Protein AF-A0A0D6E0S1-F1 (afdb_monomer)

Foldseek 3Di:
DDFDKDDDDDPPPDPDDDDDDDDDDPPPPVCPVPDPRDIDTPDDDDPVVQCVPCVHPSVVVVVVVVVVVVVPPPPPVPDPDD

Solvent-accessible surface area (backbone atoms only — not comparable to full-atom values): 5760 Å² total; per-residue (Å²): 119,48,75,41,75,43,76,53,81,76,86,74,86,72,89,73,92,76,81,88,80,96,73,92,72,90,68,86,64,84,75,73,67,86,60,96,72,48,65,44,79,78,46,75,37,44,72,69,65,39,56,67,38,76,89,34,69,66,30,50,54,53,58,62,49,58,69,63,61,71,76,71,75,79,78,74,85,82,74,89,72,135

Secondary structure (DSSP, 8-state):
-EEEEEEPPP-------------------------TT-EEEEEEE-HHHHHH-TTSHHHHHHHHHHHHHGGG----------

Mean predicted aligned error: 15.13 Å

Organism: Plasmodium falciparum (NCBI:txid5833)

pLDDT: mean 73.89, std 19.58, range [44.91, 98.44]

Sequence (82 aa):
TIFVLSNRERSDNNNNNNNNDDNNNNNNNNNNKINNEGSYIIEQGTHDSLMKNKNGIYHLMINNQKISSNKSSNNGNDNGSM

Structure (mmCIF, N/CA/C/O backbone):
data_AF-A0A0D6E0S1-F1
#
_entry.id   AF-A0A0D6E0S1-F1
#
loop_
_atom_site.group_PDB
_atom_site.id
_atom_site.type_symbol
_atom_site.label_atom_id
_atom_site.label_alt_id
_atom_site.label_comp_id
_atom_site.label_asym_id
_atom_site.label_entity_id
_atom_site.label_seq_id
_atom_site.pdbx_PDB_ins_code
_atom_site.Cartn_x
_atom_site.Cartn_y
_atom_site.Cartn_z
_atom_site.occupancy
_atom_site.B_iso_or_equiv
_atom_site.auth_seq_id
_atom_site.auth_comp_id
_atom_site.auth_asym_id
_atom_site.a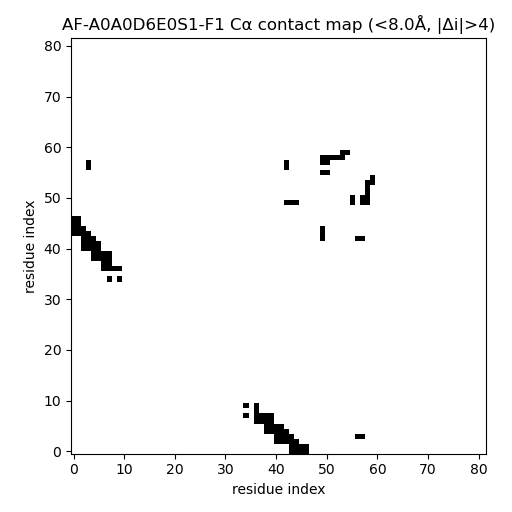uth_atom_id
_atom_site.pdbx_PDB_model_num
ATOM 1 N N . THR A 1 1 ? -0.414 -11.730 -5.077 1.00 92.75 1 THR A N 1
ATOM 2 C CA . THR A 1 1 ? 0.335 -10.470 -4.886 1.00 92.75 1 THR A CA 1
ATOM 3 C C . THR A 1 1 ? -0.550 -9.307 -5.266 1.00 92.75 1 THR A C 1
ATOM 5 O O . THR A 1 1 ? -1.372 -9.472 -6.156 1.00 92.75 1 THR A O 1
ATOM 8 N N . ILE A 1 2 ? -0.424 -8.183 -4.570 1.00 97.56 2 ILE A N 1
ATOM 9 C CA . ILE A 1 2 ? -1.208 -6.953 -4.715 1.00 97.56 2 ILE A CA 1
ATOM 10 C C . ILE A 1 2 ? -0.241 -5.822 -5.066 1.00 97.56 2 ILE A C 1
ATOM 12 O O . ILE A 1 2 ? 0.885 -5.820 -4.564 1.00 97.56 2 ILE A O 1
ATOM 16 N N . PHE A 1 3 ? -0.693 -4.884 -5.899 1.00 97.75 3 PHE A N 1
ATOM 17 C CA . PHE A 1 3 ? 0.033 -3.676 -6.282 1.00 97.75 3 PHE A CA 1
ATOM 18 C C . PHE A 1 3 ? -0.793 -2.449 -5.894 1.00 97.75 3 PHE A C 1
ATOM 20 O O . PHE A 1 3 ? -1.957 -2.344 -6.280 1.00 97.75 3 PHE A O 1
ATOM 27 N N . VAL A 1 4 ? -0.198 -1.531 -5.137 1.00 95.88 4 VAL A N 1
ATOM 28 C CA . VAL A 1 4 ? -0.791 -0.226 -4.828 1.00 95.88 4 VAL A CA 1
ATOM 29 C C . VAL A 1 4 ? -0.209 0.803 -5.783 1.00 95.88 4 VAL A C 1
ATOM 31 O O . VAL A 1 4 ? 1.011 0.885 -5.929 1.00 95.88 4 VAL A O 1
ATOM 34 N N . LEU A 1 5 ? -1.079 1.572 -6.435 1.00 94.06 5 LEU A N 1
ATOM 35 C CA . LEU A 1 5 ? -0.716 2.531 -7.473 1.00 94.06 5 LEU A CA 1
ATOM 36 C C . LEU A 1 5 ? -0.921 3.968 -6.986 1.00 94.06 5 LEU A C 1
ATOM 38 O O . LEU A 1 5 ? -1.917 4.260 -6.329 1.00 94.06 5 LEU A O 1
ATOM 42 N N . SER A 1 6 ? -0.000 4.856 -7.358 1.00 89.62 6 SER A N 1
ATOM 43 C CA . SER A 1 6 ? -0.158 6.308 -7.233 1.00 89.62 6 SER A CA 1
ATOM 44 C C . SER A 1 6 ? -0.121 6.966 -8.610 1.00 89.62 6 SER A C 1
ATOM 46 O O . SER A 1 6 ? 0.556 6.479 -9.522 1.00 89.62 6 SER A O 1
ATOM 48 N N . ASN A 1 7 ? -0.852 8.068 -8.771 1.00 86.81 7 ASN A N 1
ATOM 49 C CA . ASN A 1 7 ? -0.848 8.849 -10.004 1.00 86.81 7 ASN A CA 1
ATOM 50 C C . ASN A 1 7 ? 0.502 9.546 -10.180 1.00 86.81 7 ASN A C 1
ATOM 52 O O . ASN A 1 7 ? 1.081 10.055 -9.220 1.00 86.81 7 ASN A O 1
ATOM 56 N N . ARG A 1 8 ? 1.010 9.596 -11.413 1.00 85.69 8 ARG A N 1
ATOM 57 C CA . ARG A 1 8 ? 2.168 10.434 -11.724 1.00 85.69 8 ARG A CA 1
ATOM 58 C C . ARG A 1 8 ? 1.731 11.894 -11.686 1.00 85.69 8 ARG A C 1
ATOM 60 O O . ARG A 1 8 ? 0.838 12.280 -12.432 1.00 85.69 8 ARG A O 1
ATOM 67 N N . GLU A 1 9 ? 2.340 12.710 -10.835 1.00 75.62 9 GLU A N 1
ATOM 68 C CA . GLU A 1 9 ? 2.101 14.153 -10.868 1.00 75.62 9 GLU A CA 1
ATOM 69 C C . GLU A 1 9 ? 2.721 14.739 -12.135 1.00 75.62 9 GLU A C 1
ATOM 71 O O . GLU A 1 9 ? 3.873 14.458 -12.479 1.00 75.62 9 GLU A O 1
ATOM 76 N N . ARG A 1 10 ? 1.944 15.554 -12.849 1.00 69.44 10 ARG A N 1
ATOM 77 C CA . ARG A 1 10 ? 2.467 16.341 -13.959 1.00 69.44 10 ARG A CA 1
ATOM 78 C C . ARG A 1 10 ? 3.027 17.620 -13.359 1.00 69.44 10 ARG A C 1
ATOM 80 O O . ARG A 1 10 ? 2.279 18.393 -12.768 1.00 69.44 10 ARG A O 1
ATOM 87 N N . SER A 1 11 ? 4.332 17.837 -13.492 1.00 63.31 11 SER A N 1
ATOM 88 C CA . SER A 1 11 ? 4.937 19.130 -13.172 1.00 63.31 11 SER A CA 1
ATOM 89 C C . SER A 1 11 ? 4.534 20.120 -14.266 1.00 63.31 11 SER A C 1
ATOM 91 O O . SER A 1 11 ? 5.281 20.380 -15.207 1.00 63.31 11 SER A O 1
ATOM 93 N N . ASP A 1 12 ? 3.298 20.612 -14.203 1.00 59.16 12 ASP A N 1
ATOM 94 C CA . ASP A 1 12 ? 2.856 21.711 -15.051 1.00 59.16 12 ASP A CA 1
ATOM 95 C C . ASP A 1 12 ? 3.499 22.991 -14.487 1.00 59.16 12 ASP A C 1
ATOM 97 O O . ASP A 1 12 ? 2.934 23.692 -13.650 1.00 59.16 12 ASP A O 1
ATOM 101 N N . ASN A 1 13 ? 4.723 23.285 -14.935 1.00 54.34 13 ASN A N 1
ATOM 102 C CA . ASN A 1 13 ? 5.377 24.583 -14.762 1.00 54.34 13 ASN A CA 1
ATOM 103 C C . ASN A 1 13 ? 4.640 25.612 -15.640 1.00 54.34 13 ASN A C 1
ATOM 105 O O . ASN A 1 13 ? 5.118 26.011 -16.700 1.00 54.34 13 ASN A O 1
ATOM 109 N N . ASN A 1 14 ? 3.419 25.984 -15.250 1.00 46.84 14 ASN A N 1
ATOM 110 C CA . ASN A 1 14 ? 2.604 26.932 -15.997 1.00 46.84 14 ASN A CA 1
ATOM 111 C C . ASN A 1 14 ? 2.659 28.309 -15.333 1.00 46.84 14 ASN A C 1
ATOM 113 O O . ASN A 1 14 ? 1.823 28.666 -14.504 1.00 46.84 14 ASN A O 1
ATOM 117 N N . ASN A 1 15 ? 3.676 29.082 -15.711 1.00 53.94 15 ASN A N 1
ATOM 118 C CA . ASN A 1 15 ? 3.701 30.522 -15.508 1.00 53.94 15 ASN A CA 1
ATOM 119 C C . ASN A 1 15 ? 2.657 31.143 -16.447 1.00 53.94 15 ASN A C 1
ATOM 121 O O . ASN A 1 15 ? 2.970 31.438 -17.598 1.00 53.94 15 ASN A O 1
ATOM 125 N N . ASN A 1 16 ? 1.414 31.293 -15.987 1.00 45.25 16 ASN A N 1
ATOM 126 C CA . ASN A 1 16 ? 0.408 32.033 -16.741 1.00 45.25 16 ASN A CA 1
ATOM 127 C C . ASN A 1 16 ? -0.285 33.057 -15.845 1.00 45.25 16 ASN A C 1
ATOM 129 O O . ASN A 1 16 ? -1.339 32.834 -15.256 1.00 45.25 16 ASN A O 1
ATOM 133 N N . ASN A 1 17 ? 0.389 34.195 -15.742 1.00 59.34 17 ASN A N 1
ATOM 134 C CA . ASN A 1 17 ? -0.168 35.454 -15.301 1.00 59.34 17 ASN A CA 1
ATOM 135 C C . ASN A 1 17 ? -1.080 35.966 -16.428 1.00 59.34 17 ASN A C 1
ATOM 137 O O . ASN A 1 17 ? -0.558 36.454 -17.425 1.00 59.34 17 ASN A O 1
ATOM 141 N N . ASN A 1 18 ? -2.403 35.800 -16.321 1.00 48.62 18 ASN A N 1
ATOM 142 C CA . ASN A 1 18 ? -3.373 36.606 -17.075 1.00 48.62 18 ASN A CA 1
ATOM 143 C C . ASN A 1 18 ? -4.791 36.507 -16.485 1.00 48.62 18 ASN A C 1
ATOM 145 O O . ASN A 1 18 ? -5.527 35.559 -16.734 1.00 48.62 18 ASN A O 1
ATOM 149 N N . ASN A 1 19 ? -5.089 37.524 -15.675 1.00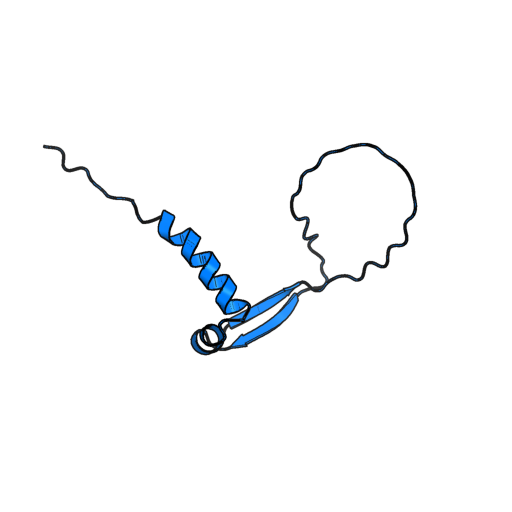 53.97 19 ASN A N 1
ATOM 150 C CA . ASN A 1 19 ? -6.300 38.345 -15.592 1.00 53.97 19 ASN A CA 1
ATOM 151 C C . ASN A 1 19 ? -7.688 37.724 -15.825 1.00 53.97 19 ASN A C 1
ATOM 153 O O . ASN A 1 19 ? -8.036 37.346 -16.936 1.00 53.97 19 ASN A O 1
ATOM 157 N N . ASN A 1 20 ? -8.483 37.851 -14.755 1.00 65.62 20 ASN A N 1
ATOM 158 C CA . ASN A 1 20 ? -9.897 38.229 -14.700 1.00 65.62 20 ASN A CA 1
ATOM 159 C C . ASN A 1 20 ? -10.839 37.583 -15.713 1.00 65.62 20 ASN A C 1
ATOM 161 O O . ASN A 1 20 ? -11.003 38.104 -16.807 1.00 65.62 20 ASN A O 1
ATOM 165 N N . ASP A 1 21 ? -11.585 36.586 -15.243 1.00 54.59 21 ASP A N 1
ATOM 166 C CA . ASP A 1 21 ? -13.020 36.522 -15.504 1.00 54.59 21 ASP A CA 1
ATOM 167 C C . ASP A 1 21 ? -13.719 35.895 -14.289 1.00 54.59 21 ASP A C 1
ATOM 169 O O . ASP A 1 21 ? -13.527 34.726 -13.942 1.00 54.59 21 ASP A O 1
ATOM 173 N N . ASP A 1 22 ? -14.503 36.726 -13.607 1.00 65.75 22 ASP A N 1
ATOM 174 C CA . ASP A 1 22 ? -15.383 36.355 -12.509 1.00 65.75 22 ASP A CA 1
ATOM 175 C C . ASP A 1 22 ? -16.471 35.390 -13.004 1.00 65.75 22 ASP A C 1
ATOM 177 O O . ASP A 1 22 ? -17.466 35.808 -13.595 1.00 65.75 22 ASP A O 1
ATOM 181 N N . ASN A 1 23 ? -16.346 34.095 -12.704 1.00 54.78 23 ASN A N 1
ATOM 182 C CA . ASN A 1 23 ? -17.529 33.256 -12.517 1.00 54.78 23 ASN A CA 1
ATOM 183 C C . ASN A 1 23 ? -17.266 32.114 -11.528 1.00 54.78 23 ASN A C 1
ATOM 185 O O . ASN A 1 23 ? -16.789 31.029 -11.862 1.00 54.78 23 ASN A O 1
ATOM 189 N N . ASN A 1 24 ? -17.597 32.407 -10.274 1.00 60.28 24 ASN A N 1
ATOM 190 C CA . ASN A 1 24 ? -17.651 31.482 -9.157 1.00 60.28 24 ASN A CA 1
ATOM 191 C C . ASN A 1 24 ? -18.693 30.379 -9.417 1.00 60.28 24 ASN A C 1
ATOM 193 O O . ASN A 1 24 ? -19.881 30.560 -9.157 1.00 60.28 24 ASN A O 1
ATOM 197 N N . ASN A 1 25 ? -18.235 29.208 -9.858 1.00 46.38 25 ASN A N 1
ATOM 198 C CA . ASN A 1 25 ? -18.939 27.959 -9.595 1.00 46.38 25 ASN A CA 1
ATOM 199 C C . ASN A 1 25 ? -17.986 27.004 -8.877 1.00 46.38 25 ASN A C 1
ATOM 201 O O . ASN A 1 25 ? -17.277 26.204 -9.489 1.00 46.38 25 ASN A O 1
ATOM 205 N N . ASN A 1 26 ? -17.950 27.160 -7.554 1.00 51.09 26 ASN A N 1
ATOM 206 C CA . ASN A 1 26 ? -17.260 26.309 -6.597 1.00 51.09 26 ASN A CA 1
ATOM 207 C C . ASN A 1 26 ? -17.875 24.899 -6.589 1.00 51.09 26 ASN A C 1
ATOM 209 O O . ASN A 1 26 ? -18.566 24.497 -5.654 1.00 51.09 26 ASN A O 1
ATOM 213 N N . ASN A 1 27 ? -17.643 24.146 -7.661 1.00 44.91 27 ASN A N 1
ATOM 214 C CA . ASN A 1 27 ? -17.868 22.715 -7.685 1.00 44.91 27 ASN A CA 1
ATOM 215 C C . ASN A 1 27 ? -16.534 22.062 -7.321 1.00 44.91 27 ASN A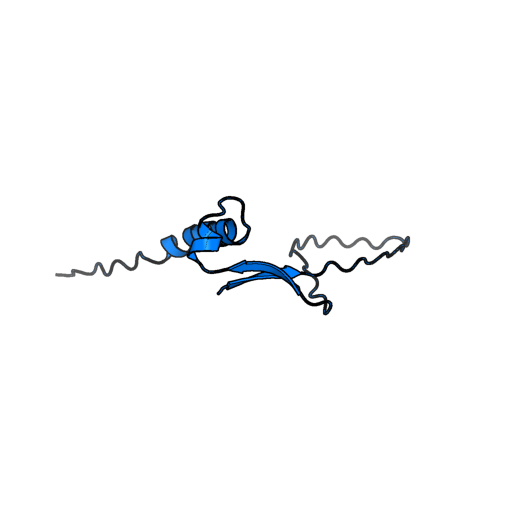 C 1
ATOM 217 O O . ASN A 1 27 ? -15.714 21.761 -8.188 1.00 44.91 27 ASN A O 1
ATOM 221 N N . ASN A 1 28 ? -16.313 21.905 -6.013 1.00 47.09 28 ASN A N 1
ATOM 222 C CA . ASN A 1 28 ? -15.209 21.169 -5.389 1.00 47.09 28 ASN A CA 1
ATOM 223 C C . ASN A 1 28 ? -15.293 19.658 -5.703 1.00 47.09 28 ASN A C 1
ATOM 225 O O . ASN A 1 28 ? -15.202 18.798 -4.829 1.00 47.09 28 ASN A O 1
ATOM 229 N N . ASN A 1 29 ? -15.474 19.310 -6.974 1.00 45.16 29 ASN A N 1
ATOM 230 C CA . ASN A 1 29 ? -15.092 18.006 -7.461 1.00 45.16 29 ASN A CA 1
ATOM 231 C C . ASN A 1 29 ? -13.577 18.041 -7.540 1.00 45.16 29 ASN A C 1
ATOM 233 O O . ASN A 1 29 ? -13.017 18.832 -8.295 1.00 45.16 29 ASN A O 1
ATOM 237 N N . ASN A 1 30 ? -12.936 17.215 -6.712 1.00 53.78 30 ASN A N 1
ATOM 238 C CA . ASN A 1 30 ? -11.520 16.897 -6.792 1.00 53.78 30 ASN A CA 1
ATOM 239 C C . ASN A 1 30 ? -11.214 16.490 -8.234 1.00 53.78 30 ASN A C 1
ATOM 241 O O . ASN A 1 30 ? -11.326 15.318 -8.595 1.00 53.78 30 ASN A O 1
ATOM 245 N N . ASN A 1 31 ? -10.892 17.477 -9.067 1.00 50.97 31 ASN A N 1
ATOM 246 C CA . ASN A 1 31 ? -10.506 17.309 -10.449 1.00 50.97 31 ASN A CA 1
ATOM 247 C C . ASN A 1 31 ? -9.114 16.697 -10.410 1.00 50.97 31 ASN A C 1
ATOM 249 O O . ASN A 1 31 ? -8.108 17.357 -10.657 1.00 50.97 31 ASN A O 1
ATOM 253 N N . ASN A 1 32 ? -9.065 15.406 -10.093 1.00 60.00 32 ASN A N 1
ATOM 254 C CA . ASN A 1 32 ? -7.994 14.528 -10.496 1.00 60.00 32 ASN A CA 1
ATOM 255 C C . ASN A 1 32 ? -8.107 14.462 -12.019 1.00 60.00 32 ASN A C 1
ATOM 257 O O . ASN A 1 32 ? -8.693 13.530 -12.569 1.00 60.00 32 ASN A O 1
ATOM 261 N N . LYS A 1 33 ? -7.691 15.548 -12.688 1.00 63.03 33 LYS A N 1
ATOM 262 C CA . LYS A 1 33 ? -7.600 15.646 -14.138 1.00 63.03 33 LYS A CA 1
ATOM 263 C C . LYS A 1 33 ? -6.874 14.385 -14.548 1.00 63.03 33 LYS A C 1
ATOM 265 O O . LYS A 1 33 ? -5.703 14.245 -14.206 1.00 63.03 33 LYS A O 1
ATOM 270 N N . ILE A 1 34 ? -7.599 13.461 -15.183 1.00 63.28 34 ILE A N 1
ATOM 271 C CA . ILE A 1 34 ? -7.040 12.187 -15.618 1.00 63.28 34 ILE A CA 1
ATOM 272 C C . ILE A 1 34 ? -5.903 12.568 -16.549 1.00 63.28 34 ILE A C 1
ATOM 274 O O . ILE A 1 34 ? -6.114 13.067 -17.656 1.00 63.28 34 ILE A O 1
ATOM 278 N N . ASN A 1 35 ? -4.690 12.471 -16.030 1.00 65.44 35 ASN A N 1
ATOM 279 C CA . ASN A 1 35 ? -3.500 12.775 -16.771 1.00 65.44 35 ASN A CA 1
ATOM 280 C C . ASN A 1 35 ? -3.058 11.456 -17.394 1.00 65.44 35 ASN A C 1
ATOM 282 O O . ASN A 1 35 ? -2.955 10.426 -16.735 1.00 65.44 35 ASN A O 1
ATOM 286 N N . ASN A 1 36 ? -2.804 11.465 -18.698 1.00 71.94 36 ASN A N 1
ATOM 287 C CA . ASN A 1 36 ? -2.382 10.260 -19.416 1.00 71.94 36 ASN A CA 1
ATOM 288 C C . ASN A 1 36 ? -0.908 9.898 -19.121 1.00 71.94 36 ASN A C 1
ATOM 290 O O . ASN A 1 36 ? -0.272 9.196 -19.896 1.00 71.94 36 ASN A O 1
ATOM 294 N N . GLU A 1 37 ? -0.367 10.383 -18.000 1.00 81.50 37 GLU A N 1
ATOM 295 C CA . GLU A 1 37 ? 1.015 10.216 -17.531 1.00 81.50 37 GLU A CA 1
ATOM 296 C C . GLU A 1 37 ? 1.221 8.866 -16.806 1.00 81.50 37 GLU A C 1
ATOM 298 O O . GLU A 1 37 ? 2.337 8.497 -16.420 1.00 81.50 37 GLU A O 1
ATOM 303 N N . GLY A 1 38 ? 0.128 8.116 -16.627 1.00 85.94 38 GLY A N 1
ATOM 304 C CA . GLY A 1 38 ? 0.106 6.794 -16.016 1.00 85.94 38 GLY A CA 1
ATOM 305 C C . GLY A 1 38 ? 0.273 6.811 -14.495 1.00 85.94 38 GLY A C 1
ATOM 306 O O . GLY A 1 38 ? 0.256 7.850 -13.832 1.00 85.94 38 GLY A O 1
ATOM 307 N N . SER A 1 39 ? 0.445 5.617 -13.935 1.00 90.88 39 SER A N 1
ATOM 308 C CA . SER A 1 39 ? 0.621 5.392 -12.498 1.00 90.88 39 SER A CA 1
ATOM 309 C C . SER A 1 39 ? 1.929 4.655 -12.224 1.00 90.88 39 SER A C 1
ATOM 311 O O . SER A 1 39 ? 2.496 4.018 -13.114 1.00 90.88 39 SER A O 1
ATOM 313 N N . TYR A 1 40 ? 2.413 4.720 -10.986 1.00 93.56 40 TYR A N 1
ATOM 314 C CA . TYR A 1 40 ? 3.568 3.945 -10.535 1.00 93.56 40 TYR A CA 1
ATOM 315 C C . TYR A 1 40 ? 3.232 3.131 -9.285 1.00 93.56 40 TYR A C 1
ATOM 317 O O . TYR A 1 40 ? 2.347 3.495 -8.509 1.00 93.56 40 TYR A O 1
ATOM 325 N N . ILE A 1 41 ? 3.922 2.001 -9.122 1.00 96.06 41 ILE A N 1
ATOM 326 C CA . ILE A 1 41 ? 3.748 1.104 -7.976 1.00 96.06 41 ILE A CA 1
ATOM 327 C C . ILE A 1 41 ? 4.425 1.738 -6.760 1.00 96.06 41 ILE A C 1
ATOM 329 O O . ILE A 1 41 ? 5.615 2.043 -6.814 1.00 96.06 41 ILE A O 1
ATOM 333 N N . ILE A 1 42 ? 3.674 1.906 -5.671 1.00 96.25 42 ILE A N 1
ATOM 334 C CA . ILE A 1 42 ? 4.187 2.411 -4.388 1.00 96.25 42 ILE A CA 1
ATOM 335 C C . ILE A 1 42 ? 4.306 1.322 -3.321 1.00 96.25 42 ILE A C 1
ATOM 337 O O . ILE A 1 42 ? 5.151 1.423 -2.439 1.00 96.25 42 ILE A O 1
ATOM 341 N N . GLU A 1 43 ? 3.511 0.255 -3.416 1.00 97.31 43 GLU A N 1
ATOM 342 C CA . GLU A 1 43 ? 3.627 -0.922 -2.549 1.00 97.31 43 GLU A CA 1
ATOM 343 C C . GLU A 1 43 ? 3.323 -2.195 -3.347 1.00 97.31 43 GLU A C 1
ATOM 345 O O . GLU A 1 43 ? 2.425 -2.214 -4.194 1.00 97.31 43 GLU A O 1
ATOM 350 N N . GLN A 1 44 ? 4.049 -3.277 -3.055 1.00 97.81 44 GLN A N 1
ATOM 351 C CA . GLN A 1 44 ? 3.830 -4.598 -3.641 1.00 97.81 44 GLN A CA 1
ATOM 352 C C . GLN A 1 44 ? 4.016 -5.685 -2.581 1.00 97.81 44 GLN A C 1
ATOM 354 O O . GLN A 1 44 ? 4.988 -5.674 -1.829 1.00 97.81 44 GLN A O 1
ATOM 359 N N . GLY A 1 45 ? 3.121 -6.670 -2.541 1.00 98.12 45 GLY A N 1
ATOM 360 C CA . GLY A 1 45 ? 3.275 -7.798 -1.621 1.00 98.12 45 GLY A CA 1
ATOM 361 C C . GLY A 1 45 ? 2.087 -8.747 -1.593 1.00 98.12 45 GLY A C 1
ATOM 362 O O . GLY A 1 45 ? 1.154 -8.641 -2.386 1.00 98.12 45 GLY A O 1
ATOM 363 N N . THR A 1 46 ? 2.113 -9.718 -0.686 1.00 98.44 46 THR A N 1
ATOM 364 C CA . THR A 1 46 ? 0.914 -10.491 -0.335 1.00 98.44 46 THR A CA 1
ATOM 365 C C . THR A 1 46 ? 0.005 -9.660 0.568 1.00 98.44 46 THR A C 1
ATOM 367 O O . THR A 1 46 ? 0.453 -8.694 1.186 1.00 98.44 46 THR A O 1
ATOM 370 N N . HIS A 1 47 ? -1.265 -10.058 0.677 1.00 97.06 47 HIS A N 1
ATOM 371 C CA . HIS A 1 47 ? -2.206 -9.444 1.615 1.00 97.06 47 HIS A CA 1
ATOM 372 C C . HIS A 1 47 ? -1.619 -9.373 3.033 1.00 97.06 47 HIS A C 1
ATOM 374 O O . HIS A 1 47 ? -1.570 -8.297 3.625 1.00 97.06 47 HIS A O 1
ATOM 380 N N . ASP A 1 48 ? -1.108 -10.500 3.537 1.00 98.00 48 ASP A N 1
ATOM 381 C CA . ASP A 1 48 ? -0.569 -10.604 4.895 1.00 98.00 48 ASP A CA 1
ATOM 382 C C . ASP A 1 48 ? 0.646 -9.704 5.107 1.00 98.00 48 ASP A C 1
ATOM 384 O O . ASP A 1 48 ? 0.732 -9.004 6.116 1.00 98.00 48 ASP A O 1
ATOM 388 N N . SER A 1 49 ? 1.582 -9.685 4.154 1.00 98.12 49 SER A N 1
ATOM 389 C CA . SER A 1 49 ? 2.777 -8.843 4.249 1.00 98.12 49 SER A CA 1
ATOM 390 C C . SER A 1 49 ? 2.424 -7.357 4.250 1.00 98.12 49 SER A C 1
ATOM 392 O O . SER A 1 49 ? 2.982 -6.603 5.044 1.00 98.12 49 SER A O 1
ATOM 394 N N . LEU A 1 50 ? 1.458 -6.939 3.429 1.00 98.12 50 LEU A N 1
ATOM 395 C CA . LEU A 1 50 ? 1.013 -5.546 3.379 1.00 98.12 50 LEU A CA 1
ATOM 396 C C . LEU A 1 50 ? 0.150 -5.158 4.599 1.00 98.12 50 LEU A C 1
ATOM 398 O O . LEU A 1 50 ? 0.211 -4.022 5.055 1.00 98.12 50 LEU A O 1
ATOM 402 N N . MET A 1 51 ? -0.604 -6.092 5.192 1.00 97.38 51 MET A N 1
ATOM 403 C CA . MET A 1 51 ? -1.386 -5.861 6.422 1.00 97.38 51 MET A CA 1
ATOM 404 C C . MET A 1 51 ? -0.543 -5.751 7.700 1.00 97.38 51 MET A C 1
ATOM 406 O O . MET A 1 51 ? -1.016 -5.195 8.705 1.00 97.38 51 MET A O 1
ATOM 410 N N . LYS A 1 52 ? 0.679 -6.300 7.688 1.00 97.88 52 LYS A N 1
ATOM 411 C CA . LYS A 1 52 ? 1.640 -6.183 8.795 1.00 97.88 52 LYS A CA 1
ATOM 412 C C . LYS A 1 52 ? 2.160 -4.753 8.944 1.00 97.88 52 LYS A C 1
ATOM 414 O O . LYS A 1 52 ? 2.337 -4.304 10.074 1.00 97.88 52 LYS A O 1
ATOM 419 N N . ASN A 1 53 ? 2.350 -4.025 7.841 1.00 97.12 53 ASN A N 1
ATOM 420 C CA . ASN A 1 53 ? 2.762 -2.624 7.883 1.00 97.12 53 ASN A CA 1
ATOM 421 C C . ASN A 1 53 ? 1.565 -1.714 8.205 1.00 97.12 53 ASN A C 1
ATOM 423 O O . ASN A 1 53 ? 0.835 -1.294 7.312 1.00 97.12 53 ASN A O 1
ATOM 427 N N . LYS A 1 54 ? 1.375 -1.382 9.487 1.00 96.31 54 LYS A N 1
ATOM 428 C CA . LYS A 1 54 ? 0.259 -0.531 9.947 1.00 96.31 54 LYS A CA 1
ATOM 429 C C . LYS A 1 54 ? 0.305 0.905 9.421 1.00 96.31 54 LYS A C 1
ATOM 431 O O . LYS A 1 54 ? -0.735 1.551 9.380 1.00 96.31 54 LYS A O 1
ATOM 436 N N . ASN A 1 55 ? 1.473 1.357 8.969 1.00 96.62 55 ASN A N 1
ATOM 437 C CA . ASN A 1 55 ? 1.670 2.680 8.381 1.00 96.62 55 ASN A CA 1
ATOM 438 C C . ASN A 1 55 ? 1.617 2.648 6.841 1.00 96.62 55 ASN A C 1
ATOM 440 O O . ASN A 1 55 ? 1.798 3.682 6.206 1.00 96.62 55 ASN A O 1
ATOM 444 N N . GLY A 1 56 ? 1.412 1.469 6.242 1.00 97.19 56 GLY A N 1
ATOM 445 C CA . GLY A 1 56 ? 1.350 1.292 4.794 1.00 97.19 56 GLY A CA 1
ATOM 446 C C . GLY A 1 56 ? 0.030 1.775 4.198 1.00 97.19 56 GLY A C 1
ATOM 447 O O . GLY A 1 56 ? -1.033 1.679 4.823 1.00 97.19 56 GLY A O 1
ATOM 448 N N . ILE A 1 57 ? 0.085 2.238 2.952 1.00 97.06 57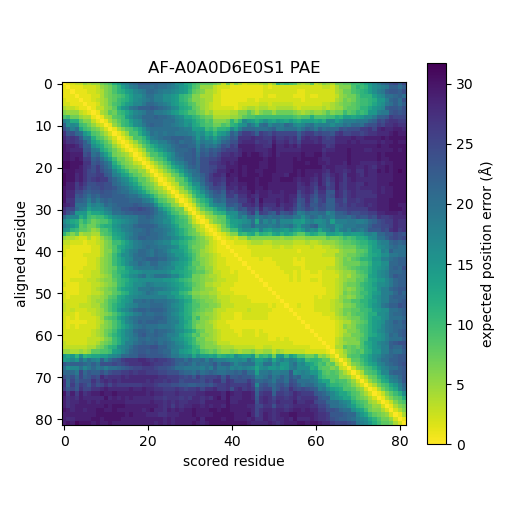 ILE A N 1
ATOM 449 C CA . ILE A 1 57 ? -1.077 2.743 2.214 1.00 97.06 57 ILE A CA 1
ATOM 450 C C . ILE A 1 57 ? -2.118 1.637 2.040 1.00 97.06 57 ILE A C 1
ATOM 452 O O . ILE A 1 57 ? -3.309 1.872 2.254 1.00 97.06 57 ILE A O 1
ATOM 456 N N . TYR A 1 58 ? -1.693 0.405 1.745 1.00 97.62 58 TYR A N 1
ATOM 457 C CA . TYR A 1 58 ? -2.602 -0.736 1.655 1.00 97.62 58 TYR A CA 1
ATOM 458 C C . TYR A 1 58 ? -3.375 -0.993 2.959 1.00 97.62 58 TYR A C 1
ATOM 460 O O . TYR A 1 58 ? -4.578 -1.262 2.923 1.00 97.62 58 TYR A O 1
ATOM 468 N N . HIS A 1 59 ? -2.712 -0.875 4.117 1.00 97.31 59 HIS A N 1
ATOM 469 C CA . HIS A 1 59 ? -3.356 -1.051 5.420 1.00 97.31 59 HIS A CA 1
ATOM 470 C C . HIS A 1 59 ? -4.478 -0.033 5.637 1.00 97.31 59 HIS A C 1
ATOM 472 O O . HIS A 1 59 ? -5.603 -0.403 5.984 1.00 97.31 59 HIS A O 1
ATOM 478 N N . LEU A 1 60 ? -4.183 1.237 5.362 1.00 95.75 60 LEU A N 1
ATOM 479 C CA . LEU A 1 60 ? -5.139 2.330 5.485 1.00 95.75 60 LEU A CA 1
ATOM 480 C C . LEU A 1 60 ? -6.333 2.164 4.532 1.00 95.75 60 LEU A C 1
ATOM 482 O O . LEU A 1 60 ? -7.479 2.287 4.963 1.00 95.75 60 LEU A O 1
ATOM 486 N N . MET A 1 61 ? -6.085 1.831 3.260 1.00 93.81 61 MET A N 1
ATOM 487 C CA . MET A 1 61 ? -7.150 1.652 2.263 1.00 93.81 61 MET A CA 1
ATOM 488 C C . MET A 1 61 ? -8.176 0.598 2.691 1.00 93.81 61 MET A C 1
ATOM 490 O O . MET A 1 61 ? -9.379 0.848 2.633 1.00 93.81 61 MET A O 1
ATOM 494 N N . ILE A 1 62 ? -7.719 -0.565 3.161 1.00 93.88 62 ILE A N 1
ATOM 495 C CA . ILE A 1 62 ? -8.615 -1.644 3.599 1.00 93.88 62 ILE A CA 1
ATOM 496 C C . ILE A 1 62 ? -9.397 -1.251 4.855 1.00 93.88 62 ILE A C 1
ATOM 498 O O . ILE A 1 62 ? -10.587 -1.554 4.958 1.00 93.88 62 ILE A O 1
ATOM 502 N N . ASN A 1 63 ? -8.764 -0.562 5.805 1.00 91.50 63 ASN A N 1
ATOM 503 C CA . ASN A 1 63 ? -9.465 -0.084 6.997 1.00 91.50 63 ASN A CA 1
ATOM 504 C C . ASN A 1 63 ? -10.585 0.900 6.636 1.00 91.50 63 ASN A C 1
ATOM 506 O O . ASN A 1 63 ? -11.674 0.815 7.200 1.00 91.50 63 ASN A O 1
ATOM 510 N N . ASN A 1 64 ? -10.355 1.758 5.640 1.00 88.94 64 ASN A N 1
ATOM 511 C CA . ASN A 1 64 ? -11.357 2.708 5.163 1.00 88.94 64 ASN A CA 1
ATOM 512 C C . ASN A 1 64 ? -12.519 2.020 4.421 1.00 88.94 64 ASN A C 1
ATOM 514 O O . ASN A 1 64 ? -13.654 2.484 4.501 1.00 88.94 64 ASN A O 1
ATOM 518 N N . GLN A 1 65 ? -12.279 0.887 3.751 1.00 86.00 65 GLN A N 1
ATOM 519 C CA . GLN A 1 65 ? -13.336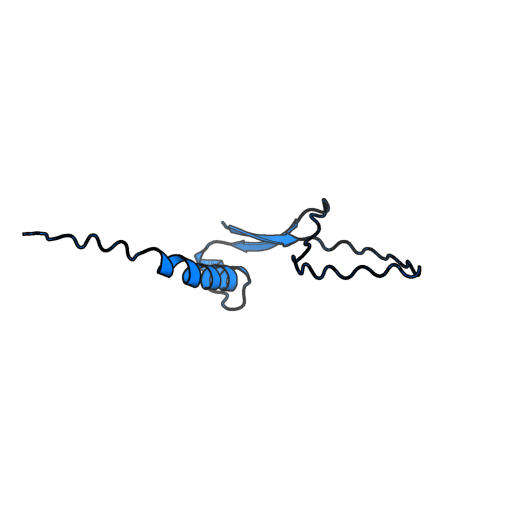 0.104 3.091 1.00 86.00 65 GLN A CA 1
ATOM 520 C C . GLN A 1 65 ? -14.250 -0.634 4.083 1.00 86.00 65 GLN A C 1
ATOM 522 O O . GLN A 1 65 ? -15.456 -0.711 3.863 1.00 86.00 65 GLN A O 1
ATOM 527 N N . LYS A 1 66 ? -13.723 -1.145 5.203 1.00 71.69 66 LYS A N 1
ATOM 528 C CA . LYS A 1 66 ? -14.529 -1.879 6.205 1.00 71.69 66 LYS A CA 1
ATOM 529 C C . LYS A 1 66 ? -15.653 -1.035 6.821 1.00 71.69 66 LYS A C 1
ATOM 531 O O . LYS A 1 66 ? -16.673 -1.576 7.241 1.00 71.69 66 LYS A O 1
ATOM 536 N N . ILE A 1 67 ? -15.488 0.287 6.850 1.00 59.69 67 ILE A N 1
ATOM 537 C CA . ILE A 1 67 ? -16.496 1.227 7.359 1.00 59.69 67 ILE A CA 1
ATOM 538 C C . ILE A 1 67 ? -17.710 1.302 6.415 1.00 59.69 67 ILE A C 1
ATOM 540 O O . ILE A 1 67 ? -18.830 1.511 6.878 1.00 59.69 67 ILE A O 1
ATOM 544 N N . SER A 1 68 ? -17.533 1.080 5.106 1.00 56.53 68 SER A N 1
ATOM 545 C CA . SER A 1 68 ? -18.634 1.152 4.136 1.00 56.53 68 SER A CA 1
ATOM 546 C C . SER A 1 68 ? -19.431 -0.154 4.015 1.00 56.53 68 SER A C 1
ATOM 548 O O . SER A 1 68 ? -20.634 -0.103 3.760 1.00 56.53 68 SER A O 1
ATOM 550 N N . SER A 1 69 ? -18.816 -1.320 4.260 1.00 57.31 69 SER A N 1
ATOM 551 C CA . SER A 1 69 ? -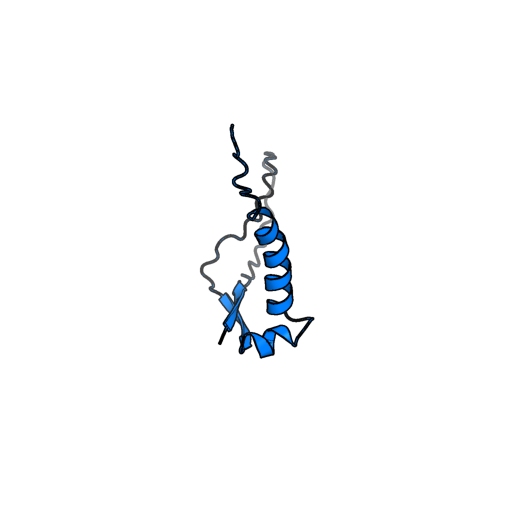19.469 -2.628 4.079 1.00 57.31 69 SER A CA 1
ATOM 552 C C . SER A 1 69 ? -20.422 -3.034 5.211 1.00 57.31 69 SER A C 1
ATOM 554 O O . SER A 1 69 ? -21.355 -3.798 4.975 1.00 57.31 69 SER A O 1
ATOM 556 N N . ASN A 1 70 ? -20.259 -2.501 6.428 1.00 55.03 70 ASN A N 1
ATOM 557 C CA . ASN A 1 70 ? -21.148 -2.824 7.557 1.00 55.03 70 ASN A CA 1
ATOM 558 C C . ASN A 1 70 ? -22.547 -2.191 7.455 1.00 55.03 70 ASN A C 1
ATOM 560 O O . ASN A 1 70 ? -23.438 -2.555 8.216 1.00 55.03 70 ASN A O 1
ATOM 564 N N . LYS A 1 71 ? -22.774 -1.267 6.512 1.00 55.09 71 LYS A N 1
ATOM 565 C CA . LYS A 1 71 ? -24.077 -0.607 6.335 1.00 55.09 71 LYS A CA 1
ATOM 566 C C . LYS A 1 71 ? -25.088 -1.450 5.537 1.00 55.09 71 LYS A C 1
ATOM 568 O O . LYS A 1 71 ? -26.265 -1.114 5.518 1.00 55.09 71 LYS A O 1
ATOM 573 N N . SER A 1 72 ? -24.653 -2.539 4.894 1.00 55.69 72 SER A N 1
ATOM 574 C CA . SER A 1 72 ? -25.470 -3.300 3.931 1.00 55.69 72 SER A CA 1
ATOM 575 C C . SER A 1 72 ? -25.989 -4.659 4.432 1.00 55.69 72 SER A C 1
ATOM 577 O O . SER A 1 72 ? -26.593 -5.386 3.649 1.00 55.69 72 SER A O 1
ATOM 579 N N . SER A 1 73 ? -25.776 -5.032 5.701 1.00 54.78 73 SER A N 1
ATOM 580 C CA . SER A 1 73 ? -26.179 -6.355 6.227 1.00 54.78 73 SER A CA 1
ATOM 581 C C . SER A 1 73 ? -27.473 -6.359 7.060 1.00 54.78 73 SER A C 1
ATOM 583 O O . SER A 1 73 ? -27.748 -7.345 7.736 1.00 54.78 73 SER A O 1
ATOM 585 N N . ASN A 1 74 ? -28.292 -5.305 7.000 1.00 53.22 74 ASN A N 1
ATOM 586 C CA . ASN A 1 74 ? -29.616 -5.287 7.635 1.00 53.22 74 ASN A CA 1
ATOM 587 C C . ASN A 1 74 ? -30.732 -5.413 6.588 1.00 53.22 74 ASN A C 1
ATOM 589 O O . ASN A 1 74 ? -31.565 -4.525 6.458 1.00 53.22 74 ASN A O 1
ATOM 593 N N . ASN A 1 75 ? -30.770 -6.532 5.863 1.00 55.47 75 ASN A N 1
ATOM 594 C CA . ASN A 1 75 ? -32.038 -7.059 5.354 1.00 55.47 75 ASN A CA 1
ATOM 595 C C . ASN A 1 75 ? -32.480 -8.163 6.317 1.00 55.47 75 ASN A C 1
ATOM 597 O O . ASN A 1 75 ? -32.397 -9.353 6.014 1.00 55.47 75 ASN A O 1
ATOM 601 N N . GLY A 1 76 ? -32.889 -7.740 7.517 1.00 49.66 76 GLY A N 1
ATOM 602 C CA . GLY A 1 76 ? -33.695 -8.567 8.403 1.00 49.66 76 GLY A CA 1
ATOM 603 C C . GLY A 1 76 ? -35.008 -8.832 7.687 1.00 49.66 76 GLY A C 1
ATOM 604 O O . GLY A 1 76 ? -35.829 -7.931 7.531 1.00 49.66 76 GLY A O 1
ATOM 605 N N . ASN A 1 77 ? -35.157 -10.045 7.168 1.00 56.78 77 ASN A N 1
ATOM 606 C CA . ASN A 1 77 ? -36.397 -10.525 6.584 1.00 56.78 77 ASN A CA 1
ATOM 607 C C . ASN A 1 77 ? -37.356 -10.881 7.731 1.00 56.78 77 ASN A C 1
ATOM 609 O O . ASN A 1 77 ? -37.681 -12.046 7.944 1.00 56.78 77 ASN A O 1
ATOM 613 N N . ASP A 1 78 ? -37.749 -9.871 8.506 1.00 64.25 78 ASP A N 1
ATOM 614 C CA . ASP A 1 78 ? -38.769 -9.987 9.537 1.00 64.25 78 ASP A CA 1
ATOM 615 C C . ASP A 1 78 ? -40.120 -9.758 8.866 1.00 64.25 78 ASP A C 1
ATOM 617 O O . ASP A 1 78 ? -40.613 -8.639 8.758 1.00 64.25 78 ASP A O 1
ATOM 621 N N . ASN A 1 79 ? -40.714 -10.841 8.377 1.00 58.72 79 ASN A N 1
ATOM 622 C CA . ASN A 1 79 ? -42.157 -10.893 8.195 1.00 58.72 79 ASN A CA 1
ATOM 623 C C . ASN A 1 79 ? -42.666 -12.279 8.591 1.00 58.72 79 ASN A C 1
ATOM 625 O O . ASN A 1 79 ? -43.081 -13.096 7.771 1.00 58.72 79 ASN A O 1
ATOM 629 N N . GLY A 1 80 ? -42.627 -12.530 9.901 1.00 61.16 80 GLY A N 1
ATOM 630 C CA . GLY A 1 80 ? -43.664 -13.329 10.533 1.00 61.16 80 GLY A CA 1
ATOM 631 C C . GLY A 1 80 ? -44.951 -12.508 10.530 1.00 61.16 80 GL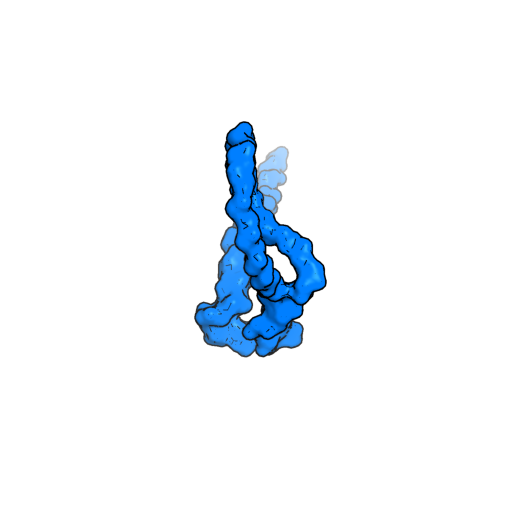Y A C 1
ATOM 632 O O . GLY A 1 80 ? -45.093 -11.584 11.326 1.00 61.16 80 GLY A O 1
ATOM 633 N N . SER A 1 81 ? -45.868 -12.834 9.623 1.00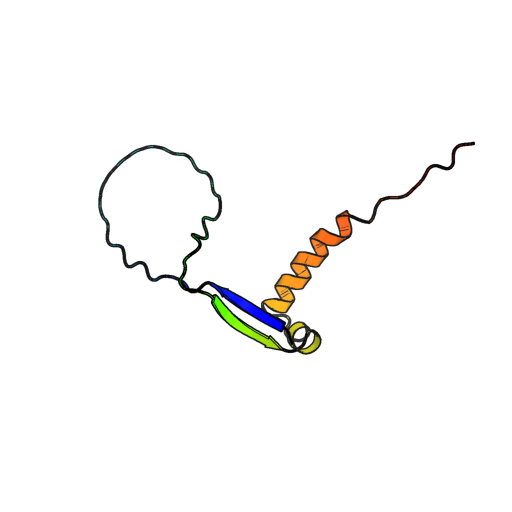 56.62 81 SER A N 1
ATOM 634 C CA . SER A 1 81 ? -47.273 -12.448 9.736 1.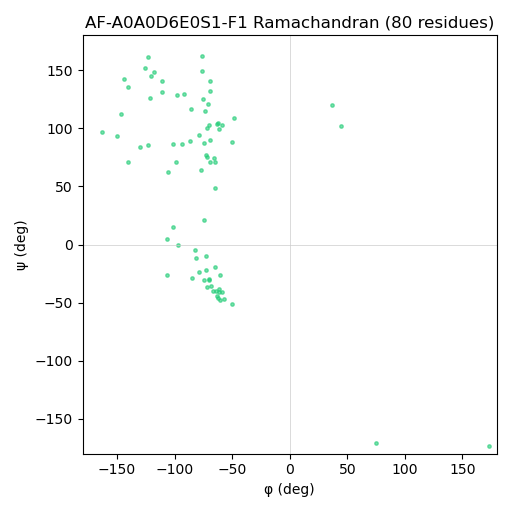00 56.62 81 SER A CA 1
ATOM 635 C C . SER A 1 81 ? -48.089 -13.704 10.009 1.00 56.62 81 SER A C 1
ATOM 637 O O . SER A 1 81 ? -47.905 -14.714 9.330 1.00 56.62 81 SER A O 1
ATOM 639 N N . MET A 1 82 ? -48.937 -13.587 11.031 1.00 51.44 82 MET A N 1
ATOM 640 C CA . MET A 1 82 ? -49.988 -14.517 11.458 1.00 51.44 82 MET A CA 1
ATOM 641 C C . MET A 1 82 ? -50.915 -14.934 10.316 1.00 51.44 82 MET A C 1
ATOM 643 O O . MET A 1 82 ? -51.106 -14.103 9.395 1.00 51.44 82 MET A O 1
#

Radius of gyration: 21.99 Å; Cα contacts (8 Å, |Δi|>4): 56; chains: 1; bounding box: 55×53×31 Å